Protein AF-A0A524P6Q5-F1 (afdb_monomer_lite)

Structure (mmCIF, N/CA/C/O backbone):
data_AF-A0A524P6Q5-F1
#
_entry.id   AF-A0A524P6Q5-F1
#
loop_
_atom_site.group_PDB
_atom_site.id
_atom_site.type_symbol
_atom_site.label_atom_id
_atom_site.label_alt_id
_atom_site.label_comp_id
_atom_site.label_asym_id
_atom_site.label_entity_id
_atom_site.label_seq_id
_atom_site.pdbx_PDB_ins_code
_atom_site.Cartn_x
_atom_site.Cartn_y
_atom_site.Cartn_z
_atom_site.occupancy
_atom_site.B_iso_or_equiv
_atom_site.auth_seq_id
_atom_site.auth_comp_id
_atom_site.auth_asym_id
_atom_site.auth_atom_id
_atom_site.pdbx_PDB_model_num
ATOM 1 N N . GLY A 1 1 ? -13.377 -3.606 14.730 1.00 90.00 1 GLY A N 1
ATOM 2 C CA . GLY A 1 1 ? -11.916 -3.642 14.877 1.00 90.00 1 GLY A CA 1
ATOM 3 C C . GLY A 1 1 ? -11.285 -2.505 14.109 1.00 90.00 1 GLY A C 1
ATOM 4 O O . GLY A 1 1 ? -11.982 -1.540 13.808 1.00 90.00 1 GLY A O 1
ATOM 5 N N . LEU A 1 2 ? -9.991 -2.630 13.817 1.00 97.88 2 LEU A N 1
ATOM 6 C CA . LEU A 1 2 ? -9.227 -1.653 13.036 1.00 97.88 2 LEU A CA 1
ATOM 7 C C . LEU A 1 2 ? -9.748 -1.568 11.598 1.00 97.88 2 LEU A C 1
ATOM 9 O O . LEU A 1 2 ? -10.232 -2.556 11.045 1.00 97.88 2 LEU A O 1
ATOM 13 N N . ARG A 1 3 ? -9.644 -0.386 11.000 1.00 98.69 3 ARG A N 1
ATOM 14 C CA . ARG A 1 3 ? -9.951 -0.090 9.600 1.00 98.69 3 ARG A CA 1
ATOM 15 C C . ARG A 1 3 ? -8.672 -0.240 8.787 1.00 98.69 3 ARG A C 1
ATOM 17 O O . ARG A 1 3 ? -7.758 0.560 8.937 1.00 98.69 3 ARG A O 1
ATOM 24 N N . ILE A 1 4 ? -8.582 -1.253 7.940 1.00 98.69 4 ILE A N 1
ATOM 25 C CA . ILE A 1 4 ? -7.320 -1.646 7.311 1.00 98.69 4 ILE A CA 1
ATOM 26 C C . ILE A 1 4 ? -7.360 -1.358 5.813 1.00 98.69 4 ILE A C 1
ATOM 28 O O . ILE A 1 4 ? -8.275 -1.786 5.113 1.00 98.69 4 ILE A O 1
ATOM 32 N N . ALA A 1 5 ? -6.345 -0.654 5.311 1.00 98.69 5 ALA A N 1
ATOM 33 C CA . ALA A 1 5 ? -6.063 -0.593 3.884 1.00 98.69 5 ALA A CA 1
ATOM 34 C C . ALA A 1 5 ? -5.310 -1.856 3.466 1.00 98.69 5 ALA A C 1
ATOM 36 O O . ALA A 1 5 ? -4.105 -1.979 3.693 1.00 98.69 5 ALA A O 1
ATOM 37 N N . VAL A 1 6 ? -6.006 -2.784 2.816 1.00 98.56 6 VAL A N 1
ATOM 38 C CA . VAL A 1 6 ? -5.359 -3.949 2.210 1.00 98.56 6 VAL A CA 1
ATOM 39 C C . VAL A 1 6 ? -4.666 -3.527 0.916 1.00 98.56 6 VAL A C 1
ATOM 41 O O . VAL A 1 6 ? -5.272 -2.939 0.011 1.00 98.56 6 VAL A O 1
ATOM 44 N N . HIS A 1 7 ? -3.370 -3.812 0.825 1.00 98.56 7 HIS A N 1
ATOM 45 C CA . HIS A 1 7 ? -2.595 -3.672 -0.398 1.00 98.56 7 HIS A CA 1
ATOM 46 C C . HIS A 1 7 ? -2.180 -5.052 -0.913 1.00 98.56 7 HIS A C 1
ATOM 48 O O . HIS A 1 7 ? -1.166 -5.605 -0.487 1.00 98.56 7 HIS A O 1
ATOM 54 N N . TYR A 1 8 ? -2.947 -5.565 -1.879 1.00 97.31 8 TYR A N 1
ATOM 55 C CA . TYR A 1 8 ? -2.707 -6.852 -2.541 1.00 97.31 8 TYR A CA 1
ATOM 56 C C . TYR A 1 8 ? -1.313 -6.973 -3.160 1.00 97.31 8 TYR A C 1
ATOM 58 O O . TYR A 1 8 ? -0.692 -8.029 -3.108 1.00 97.31 8 TYR A O 1
ATOM 66 N N . GLY A 1 9 ? -0.806 -5.885 -3.742 1.00 96.38 9 GLY A N 1
ATOM 67 C CA . GLY A 1 9 ? 0.410 -5.921 -4.543 1.00 96.38 9 GLY A CA 1
ATOM 68 C C . GLY A 1 9 ? 0.196 -6.615 -5.893 1.00 96.38 9 GLY A C 1
ATOM 69 O O . GLY A 1 9 ? -0.538 -7.591 -6.037 1.00 96.38 9 GLY A O 1
ATOM 70 N N . CYS A 1 10 ? 0.866 -6.107 -6.924 1.00 96.12 10 CYS A N 1
ATOM 71 C CA . CYS A 1 10 ? 0.588 -6.514 -8.303 1.00 96.12 10 CYS A CA 1
ATOM 72 C C . CYS A 1 10 ? 0.904 -7.996 -8.561 1.00 96.12 10 CYS A C 1
ATOM 74 O O . CYS A 1 10 ? 0.138 -8.695 -9.215 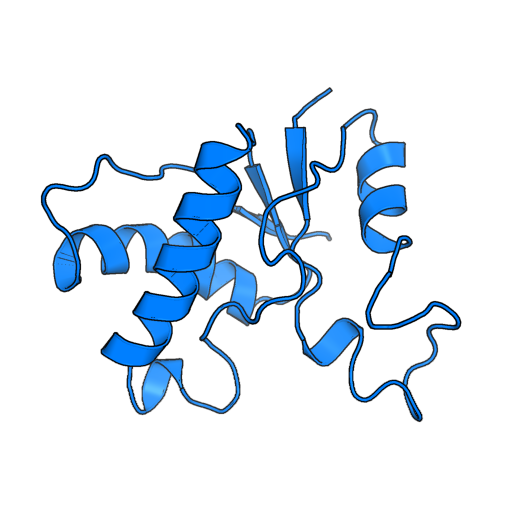1.00 96.12 10 CYS A O 1
ATOM 76 N N . HIS A 1 11 ? 2.036 -8.482 -8.042 1.00 95.06 11 HIS A N 1
ATOM 77 C CA . HIS A 1 11 ? 2.542 -9.830 -8.330 1.00 95.06 11 HIS A CA 1
ATOM 78 C C . HIS A 1 11 ? 1.865 -10.930 -7.506 1.00 95.06 11 HIS A C 1
ATOM 80 O O . HIS A 1 11 ? 2.168 -12.109 -7.701 1.00 95.06 11 HIS A O 1
ATOM 86 N N . LEU A 1 12 ? 0.975 -10.568 -6.580 1.00 93.81 12 LEU A N 1
ATOM 87 C CA . LEU A 1 12 ? 0.123 -11.540 -5.913 1.00 93.81 12 LEU A CA 1
ATOM 88 C C . LEU A 1 12 ? -0.952 -12.029 -6.890 1.00 93.81 12 LEU A C 1
ATOM 90 O O . LEU A 1 12 ? -1.074 -13.224 -7.118 1.00 93.81 12 LEU A O 1
ATOM 94 N N . LEU A 1 13 ? -1.646 -11.095 -7.539 1.00 92.88 13 LEU A N 1
ATOM 95 C CA . LEU A 1 13 ? -2.795 -11.377 -8.403 1.00 92.88 13 LEU A CA 1
ATOM 96 C C . LEU A 1 13 ? -2.412 -11.651 -9.862 1.00 92.88 13 LEU A C 1
ATOM 98 O O . LEU A 1 13 ? -3.118 -12.366 -10.565 1.00 92.88 13 LEU A O 1
ATOM 102 N N . LYS A 1 14 ? -1.313 -11.052 -10.341 1.00 92.50 14 LYS A N 1
ATOM 103 C CA . LYS A 1 14 ? -0.972 -11.001 -11.771 1.00 92.50 14 LYS A CA 1
ATOM 104 C C . LYS A 1 14 ? 0.405 -11.637 -12.047 1.00 92.50 14 LYS A C 1
ATOM 106 O O . LYS A 1 14 ? 1.295 -11.550 -11.191 1.00 92.50 14 LYS A O 1
ATOM 111 N N . PRO A 1 15 ? 0.616 -12.259 -13.224 1.00 94.50 15 PRO A N 1
ATOM 112 C CA . PRO A 1 15 ? -0.373 -12.505 -14.284 1.00 94.50 15 PRO A CA 1
ATOM 113 C C . PRO A 1 15 ? -1.315 -13.667 -13.913 1.00 94.50 15 PRO A C 1
ATOM 115 O O . PRO A 1 15 ? -0.863 -14.689 -13.406 1.00 94.50 15 PRO A O 1
ATOM 118 N N . SER A 1 16 ? -2.626 -13.470 -14.072 1.00 91.69 16 SER A N 1
ATOM 119 C CA . SER A 1 16 ? -3.668 -14.322 -13.470 1.00 91.69 16 SER A CA 1
ATOM 120 C C . SER A 1 16 ? -3.807 -15.705 -14.110 1.00 91.69 16 SER A C 1
ATOM 122 O O . SER A 1 16 ? -4.286 -16.628 -13.467 1.00 91.69 16 SER A O 1
ATOM 124 N N . ASP A 1 17 ? -3.339 -15.874 -15.343 1.00 91.75 17 ASP A N 1
ATOM 125 C CA . ASP A 1 17 ? -3.368 -17.123 -16.111 1.00 91.75 17 ASP A CA 1
ATOM 126 C C . ASP A 1 17 ? -2.460 -18.227 -15.546 1.00 91.75 17 ASP A C 1
ATOM 128 O O . ASP A 1 17 ? -2.695 -19.409 -15.791 1.00 91.75 17 ASP A O 1
ATOM 132 N N . ILE A 1 18 ? -1.436 -17.856 -14.774 1.00 93.38 18 ILE A N 1
ATOM 133 C CA . ILE A 1 18 ? -0.487 -18.797 -14.153 1.00 93.38 18 ILE A CA 1
ATOM 134 C C . ILE A 1 18 ? -0.529 -18.779 -12.622 1.00 93.38 18 ILE A C 1
ATOM 136 O O . ILE A 1 18 ? 0.259 -19.470 -11.970 1.00 93.38 18 ILE A O 1
ATOM 140 N N . LYS A 1 19 ? -1.386 -17.947 -12.025 1.00 89.81 19 LYS A N 1
ATOM 141 C CA . LYS A 1 19 ? -1.509 -17.842 -10.569 1.00 89.81 19 LYS A CA 1
ATOM 142 C C . LYS A 1 19 ? -2.496 -18.889 -10.050 1.00 89.81 19 LYS A C 1
ATOM 144 O O . LYS A 1 19 ? -3.455 -19.219 -10.734 1.00 89.81 19 LYS A O 1
ATOM 149 N N . PRO A 1 20 ? -2.286 -19.409 -8.828 1.00 87.38 20 PRO A N 1
ATOM 150 C CA . PRO A 1 20 ? -3.145 -20.448 -8.259 1.00 87.38 20 PRO A CA 1
ATOM 151 C C . PRO A 1 20 ? -4.481 -19.908 -7.721 1.00 87.38 20 PRO A C 1
ATOM 153 O O . PRO A 1 20 ? -5.260 -20.672 -7.157 1.00 87.38 20 PRO A O 1
ATOM 156 N N . PHE A 1 21 ? -4.725 -18.599 -7.831 1.00 86.19 21 PHE A N 1
ATOM 157 C CA . PHE A 1 21 ? -5.927 -17.948 -7.324 1.00 86.19 21 PHE A CA 1
ATOM 158 C C . PHE A 1 21 ? -7.062 -18.085 -8.338 1.00 86.19 21 PHE A C 1
ATOM 160 O O . PHE A 1 21 ? -6.864 -17.861 -9.529 1.00 86.19 21 PHE A O 1
ATOM 167 N N . THR A 1 22 ? -8.248 -18.458 -7.859 1.00 80.69 22 THR A N 1
ATOM 168 C CA . THR A 1 22 ? -9.443 -18.670 -8.692 1.00 80.69 22 THR A CA 1
ATOM 169 C C . THR A 1 22 ? -10.346 -17.441 -8.784 1.00 80.69 22 THR A C 1
ATOM 171 O O . THR A 1 22 ? -11.353 -17.480 -9.485 1.00 80.69 22 THR A O 1
ATOM 174 N N . GLU A 1 23 ? -10.030 -16.382 -8.040 1.00 86.25 23 GLU A N 1
ATOM 175 C CA . GLU A 1 23 ? -10.795 -15.134 -8.015 1.00 86.25 23 GLU A CA 1
ATOM 176 C C . GLU A 1 23 ? -10.460 -14.230 -9.205 1.00 86.25 23 GLU A C 1
ATOM 178 O O . GLU A 1 23 ? -9.390 -14.343 -9.812 1.00 86.25 23 GLU A O 1
ATOM 183 N N . ASP A 1 24 ? -11.379 -13.312 -9.516 1.00 91.00 24 ASP A N 1
ATOM 184 C CA . ASP A 1 24 ? -11.146 -12.260 -10.500 1.00 91.00 24 ASP A CA 1
ATOM 185 C C . ASP A 1 24 ? -9.985 -11.361 -10.023 1.00 91.00 24 ASP A C 1
ATOM 187 O O . ASP A 1 24 ? -10.064 -10.776 -8.940 1.00 91.00 24 ASP A O 1
ATOM 191 N N . PRO A 1 25 ? -8.886 -11.227 -10.789 1.00 91.44 25 PRO A N 1
ATOM 192 C CA . PRO A 1 25 ? -7.758 -10.384 -10.398 1.00 91.44 25 PRO A CA 1
ATOM 193 C C . PRO A 1 25 ? -8.087 -8.884 -10.346 1.00 91.44 25 PRO A C 1
ATOM 195 O O . PRO A 1 25 ? -7.261 -8.123 -9.832 1.00 91.44 25 PRO A O 1
ATOM 198 N N . ASP A 1 26 ? -9.222 -8.455 -10.904 1.00 92.44 26 ASP A N 1
ATOM 199 C CA . ASP A 1 26 ? -9.713 -7.078 -10.845 1.00 92.44 26 ASP A CA 1
ATOM 200 C C . ASP A 1 26 ? -10.795 -6.870 -9.763 1.00 92.44 26 ASP A C 1
ATOM 202 O O . ASP A 1 26 ? -11.129 -5.722 -9.466 1.00 92.44 26 ASP A O 1
ATOM 206 N N . ASP A 1 27 ? -11.255 -7.945 -9.108 1.00 94.69 27 ASP A N 1
ATOM 207 C CA . ASP A 1 27 ? -12.138 -7.912 -7.930 1.00 94.69 27 ASP A CA 1
ATOM 208 C C . ASP A 1 27 ? -11.818 -9.045 -6.915 1.00 94.69 27 ASP A C 1
ATOM 210 O O . ASP A 1 27 ? -12.630 -9.947 -6.677 1.00 94.69 27 ASP A O 1
ATOM 214 N N . PRO A 1 28 ? -10.599 -9.066 -6.339 1.00 95.50 28 PRO A N 1
ATOM 215 C CA . PRO A 1 28 ? -10.186 -10.089 -5.385 1.00 95.50 28 PRO A CA 1
ATOM 216 C C . PRO A 1 28 ? -10.695 -9.782 -3.970 1.00 95.50 28 PRO A C 1
ATOM 218 O O . PRO A 1 28 ? -10.773 -8.625 -3.553 1.00 95.50 28 PRO A O 1
ATOM 221 N N . HIS A 1 29 ? -10.947 -10.839 -3.207 1.00 95.69 29 HIS A N 1
ATOM 222 C CA . HIS A 1 29 ? -11.509 -10.808 -1.862 1.00 95.69 29 HIS A CA 1
ATOM 223 C C . HIS A 1 29 ? -10.652 -11.572 -0.842 1.00 95.69 29 HIS A C 1
ATOM 225 O O . HIS A 1 29 ? -10.623 -11.186 0.325 1.00 95.69 29 HIS A O 1
ATOM 231 N N . PHE A 1 30 ? -9.884 -12.593 -1.244 1.00 94.81 30 PHE A N 1
ATOM 232 C CA . PHE A 1 30 ? -9.193 -13.484 -0.295 1.00 94.81 30 PHE A CA 1
ATOM 233 C C . PHE A 1 30 ? -8.288 -12.775 0.733 1.00 94.81 30 PHE A C 1
ATOM 235 O O . PHE A 1 30 ? -8.146 -13.234 1.868 1.00 94.81 30 PHE A O 1
ATOM 242 N N . PHE A 1 31 ? -7.632 -11.668 0.364 1.00 96.12 31 PHE A N 1
ATOM 243 C CA . PHE A 1 31 ? -6.746 -10.960 1.294 1.00 96.12 31 PHE A CA 1
ATOM 244 C C . PHE A 1 31 ? -7.532 -10.028 2.219 1.00 96.12 31 PHE A C 1
ATOM 246 O O . PHE A 1 31 ? -7.151 -9.828 3.373 1.00 96.12 31 PHE A O 1
ATOM 253 N N . ASP A 1 32 ? -8.650 -9.495 1.729 1.00 97.81 32 ASP A N 1
ATOM 254 C CA . ASP A 1 32 ? -9.607 -8.771 2.554 1.00 97.81 32 ASP A CA 1
ATOM 255 C C . ASP A 1 32 ? -10.209 -9.702 3.605 1.00 97.81 32 ASP A C 1
ATOM 257 O O . ASP A 1 32 ? -10.134 -9.400 4.795 1.00 97.81 32 ASP A O 1
ATOM 261 N N . GLU A 1 33 ? -10.679 -10.877 3.188 1.00 97.25 33 GLU A N 1
ATOM 262 C CA . GLU A 1 33 ? -11.234 -11.905 4.071 1.00 97.25 33 GLU A CA 1
ATOM 263 C C . GLU A 1 33 ? -10.231 -12.344 5.144 1.00 97.25 33 GLU A C 1
ATOM 265 O O . GLU A 1 33 ? -10.576 -12.429 6.325 1.00 97.25 33 GLU A O 1
ATOM 270 N N . LEU A 1 34 ? -8.961 -12.554 4.771 1.00 95.75 34 LEU A N 1
ATOM 271 C CA . LEU A 1 34 ? -7.900 -12.902 5.721 1.00 95.75 34 LEU A CA 1
ATOM 272 C C . LEU A 1 34 ? -7.760 -11.856 6.835 1.00 95.75 34 LEU A C 1
ATOM 274 O O . LEU A 1 34 ? -7.592 -12.196 8.008 1.00 95.75 34 LEU A O 1
ATOM 278 N N . VAL A 1 35 ? -7.833 -10.576 6.473 1.00 97.50 35 VAL A N 1
ATOM 279 C CA . VAL A 1 35 ? -7.775 -9.472 7.429 1.00 97.50 35 VAL A CA 1
ATOM 280 C C . VAL A 1 35 ? -9.060 -9.391 8.256 1.00 97.50 35 VAL A C 1
ATOM 282 O O . VAL A 1 35 ? -8.998 -9.161 9.466 1.00 97.50 35 VAL A O 1
ATOM 285 N N . GLU A 1 36 ? -10.220 -9.610 7.647 1.00 98.12 36 GLU A N 1
ATOM 286 C CA . GLU A 1 36 ? -11.524 -9.536 8.310 1.00 98.12 36 GLU A CA 1
ATOM 287 C C . GLU A 1 36 ? -11.743 -10.641 9.351 1.00 98.12 36 GLU A C 1
ATOM 289 O O . GLU A 1 36 ? -12.344 -10.381 10.397 1.00 98.12 36 GLU A O 1
ATOM 294 N N . ILE A 1 37 ? -11.155 -11.829 9.161 1.00 97.81 37 ILE A N 1
ATOM 295 C CA . ILE A 1 37 ? -11.171 -12.925 10.151 1.00 97.81 37 ILE A CA 1
ATOM 296 C C . ILE A 1 37 ? -10.577 -12.491 11.506 1.00 97.81 37 ILE A C 1
ATOM 298 O O . ILE A 1 37 ? -10.953 -13.021 12.552 1.00 97.81 37 ILE A O 1
ATOM 302 N N . THR A 1 38 ? -9.701 -11.481 11.532 1.00 96.88 38 THR A N 1
ATOM 303 C CA . THR A 1 38 ? -9.129 -10.936 12.780 1.00 96.88 38 THR A CA 1
ATOM 304 C C . THR A 1 38 ? -10.103 -10.059 13.585 1.00 96.88 38 THR A C 1
ATOM 306 O O . THR A 1 38 ? -9.762 -9.591 14.671 1.00 96.88 38 THR A O 1
ATOM 309 N N . GLY A 1 39 ? -11.306 -9.785 13.062 1.00 97.94 39 GLY A N 1
ATOM 310 C CA . GLY A 1 39 ? -12.251 -8.802 13.611 1.00 97.94 39 GLY A CA 1
ATOM 311 C C . GLY A 1 39 ? -11.967 -7.354 13.180 1.00 97.94 39 GLY A C 1
ATOM 312 O O . GLY A 1 39 ? -12.598 -6.404 13.675 1.00 97.94 39 GLY A O 1
ATOM 313 N N . SER A 1 40 ? -11.007 -7.171 12.273 1.00 98.19 40 SER A N 1
ATOM 314 C CA . SER A 1 40 ? -10.746 -5.916 11.563 1.00 98.19 40 SER A CA 1
ATOM 315 C C . SER A 1 40 ? -11.714 -5.742 10.388 1.00 98.19 40 SER A C 1
ATOM 317 O O . SER A 1 40 ? -12.473 -6.645 10.059 1.00 98.19 40 SER A O 1
ATOM 319 N N . LYS A 1 41 ? -11.723 -4.559 9.775 1.00 98.50 41 LYS A N 1
ATOM 320 C CA . LYS A 1 41 ? -12.508 -4.257 8.576 1.00 98.50 41 LYS A CA 1
ATOM 321 C C . LYS A 1 41 ? -11.558 -3.919 7.438 1.00 98.50 41 LYS A C 1
ATOM 323 O O . LYS A 1 41 ? -10.808 -2.949 7.582 1.00 98.50 41 LYS A O 1
ATOM 328 N N . SER A 1 42 ? -11.632 -4.633 6.315 1.00 98.50 42 SER A N 1
ATOM 329 C CA . SER A 1 42 ? -10.975 -4.150 5.105 1.00 98.50 42 SER A CA 1
ATOM 330 C C . SER A 1 42 ? -11.754 -2.964 4.542 1.00 98.50 42 SER A C 1
ATOM 332 O O . SER A 1 42 ? -12.975 -3.001 4.372 1.00 98.50 42 SER A O 1
ATOM 334 N N . VAL A 1 43 ? -11.064 -1.849 4.338 1.00 98.50 43 VAL A N 1
ATOM 335 C CA . VAL A 1 43 ? -11.673 -0.630 3.813 1.00 98.50 43 VAL A CA 1
ATOM 336 C C . VAL A 1 43 ? -11.513 -0.617 2.303 1.00 98.50 43 VAL A C 1
ATOM 338 O O . VAL A 1 43 ? -10.399 -0.733 1.796 1.00 98.50 43 VAL A O 1
ATOM 341 N N . ASP A 1 44 ? -12.621 -0.438 1.588 1.00 97.94 44 ASP A N 1
ATOM 342 C CA . ASP A 1 44 ? -12.563 -0.091 0.174 1.00 97.94 44 ASP A CA 1
ATOM 343 C C . ASP A 1 44 ? -12.105 1.364 0.004 1.00 97.94 44 ASP A C 1
ATOM 345 O O . ASP A 1 44 ? -12.531 2.264 0.736 1.00 97.94 44 ASP A O 1
ATOM 349 N N . TYR A 1 45 ? -11.189 1.586 -0.932 1.00 98.50 45 TYR A N 1
ATOM 350 C CA . TYR A 1 45 ? -10.597 2.890 -1.190 1.00 98.50 45 TYR A CA 1
ATOM 351 C C . TYR A 1 45 ? -10.258 3.040 -2.670 1.00 98.50 45 TYR A C 1
ATOM 353 O O . TYR A 1 45 ? -9.978 2.075 -3.381 1.00 98.50 45 TYR A O 1
ATOM 361 N N . GLN A 1 46 ? -10.246 4.286 -3.138 1.00 98.50 46 GLN A N 1
ATOM 362 C CA . GLN A 1 46 ? -10.011 4.592 -4.543 1.00 98.50 46 GLN A CA 1
ATOM 363 C C . GLN A 1 46 ? -8.692 3.980 -5.047 1.00 98.50 46 GLN A C 1
ATOM 365 O O . GLN A 1 46 ? -7.638 4.107 -4.414 1.00 98.50 46 GLN A O 1
ATOM 370 N N . ASN A 1 47 ? -8.747 3.338 -6.218 1.00 97.94 47 ASN A N 1
ATOM 371 C CA . ASN A 1 47 ? -7.602 2.691 -6.861 1.00 97.94 47 ASN A CA 1
ATOM 372 C C . ASN A 1 47 ? -6.941 1.612 -5.970 1.00 97.94 47 ASN A C 1
ATOM 374 O O . ASN A 1 47 ? -5.711 1.482 -5.910 1.00 97.94 47 ASN A O 1
ATOM 378 N N . LYS A 1 48 ? -7.748 0.800 -5.271 1.00 98.31 48 LYS A N 1
ATOM 379 C CA . LYS A 1 48 ? -7.290 -0.280 -4.375 1.00 98.31 48 LYS A CA 1
ATOM 380 C C . LYS A 1 48 ? -6.272 -1.235 -5.003 1.00 98.31 48 LYS A C 1
ATOM 382 O O . LYS A 1 48 ? -5.263 -1.545 -4.370 1.00 98.31 48 LYS A O 1
ATOM 387 N N . LEU A 1 49 ? -6.452 -1.600 -6.270 1.00 97.50 49 LEU A N 1
ATOM 388 C CA . LEU A 1 49 ? -5.561 -2.520 -6.991 1.00 97.50 49 LEU A CA 1
ATOM 389 C C . LEU A 1 49 ? -4.379 -1.838 -7.705 1.00 97.50 49 LEU A C 1
ATOM 391 O O . LEU A 1 49 ? -3.570 -2.506 -8.346 1.00 97.50 49 LEU A O 1
ATOM 395 N N . MET A 1 50 ? -4.234 -0.515 -7.579 1.00 97.81 50 MET A N 1
ATOM 396 C CA . MET A 1 50 ? -3.085 0.213 -8.125 1.00 97.81 50 MET A CA 1
ATOM 397 C C . MET A 1 50 ? -1.764 -0.220 -7.467 1.00 97.81 50 MET A C 1
ATOM 399 O O . MET A 1 50 ? -1.706 -0.480 -6.258 1.00 97.81 50 MET A O 1
ATOM 403 N N . CYS A 1 51 ? -0.701 -0.232 -8.277 1.00 98.12 51 CYS A N 1
ATOM 404 C CA . CYS A 1 51 ? 0.686 -0.473 -7.878 1.00 98.12 51 CYS A CA 1
ATOM 405 C C . CYS A 1 51 ? 1.165 0.492 -6.777 1.00 98.12 51 CYS A C 1
ATOM 407 O O . CYS A 1 51 ? 0.774 1.654 -6.751 1.00 98.12 51 CYS A O 1
ATOM 409 N N . CYS A 1 52 ? 2.068 0.034 -5.904 1.00 98.50 52 CYS A N 1
ATOM 410 C CA . CYS A 1 52 ? 2.744 0.894 -4.923 1.00 98.50 52 CYS A CA 1
ATOM 411 C C . CYS A 1 52 ? 3.840 1.789 -5.535 1.00 98.50 52 CYS A C 1
ATOM 413 O O . CYS A 1 52 ? 4.345 2.675 -4.862 1.00 98.50 52 CYS A O 1
ATOM 415 N N . GLY A 1 53 ? 4.244 1.536 -6.786 1.00 98.19 53 GLY A N 1
ATOM 416 C CA . GLY A 1 53 ? 5.295 2.282 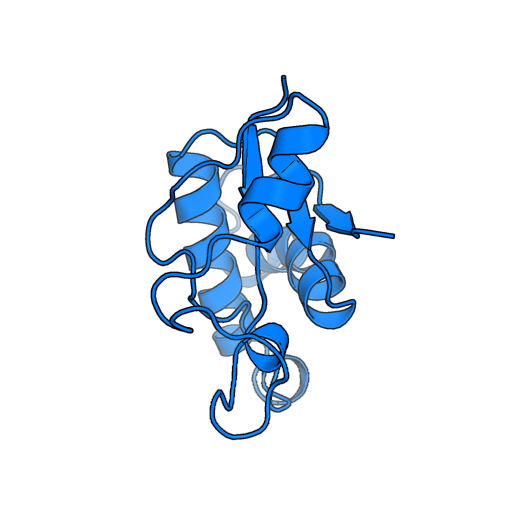-7.487 1.00 98.19 53 GLY A CA 1
ATOM 417 C C . GLY A 1 53 ? 6.714 1.735 -7.322 1.00 98.19 53 GLY A C 1
ATOM 418 O O . GLY A 1 53 ? 7.633 2.275 -7.929 1.00 98.19 53 GLY A O 1
ATOM 419 N N . ALA A 1 54 ? 6.936 0.679 -6.531 1.00 98.31 54 ALA A N 1
ATOM 420 C CA . ALA A 1 54 ? 8.293 0.177 -6.288 1.00 98.31 54 ALA A CA 1
ATOM 421 C C . ALA A 1 54 ? 8.797 -0.853 -7.310 1.00 98.31 54 ALA A C 1
ATOM 423 O O . ALA A 1 54 ? 10.002 -0.952 -7.548 1.00 98.31 54 ALA A O 1
ATOM 424 N N . GLY A 1 55 ? 7.884 -1.648 -7.875 1.00 97.19 55 GLY A N 1
ATOM 425 C CA . GLY A 1 55 ? 8.209 -2.771 -8.757 1.00 97.19 55 GLY A CA 1
ATOM 426 C C . GLY A 1 55 ? 8.814 -2.354 -10.103 1.00 97.19 55 GLY A C 1
ATOM 427 O O . GLY A 1 55 ? 8.866 -1.176 -10.446 1.00 97.19 55 GLY A O 1
ATOM 428 N N . GLY A 1 56 ? 9.287 -3.339 -10.875 1.00 96.69 56 GLY A N 1
ATOM 429 C CA . GLY A 1 56 ? 9.847 -3.098 -12.214 1.00 96.69 56 GLY A CA 1
ATOM 430 C C . GLY A 1 56 ? 11.087 -2.197 -12.218 1.00 96.69 56 GLY A C 1
ATOM 431 O O . GLY A 1 56 ? 11.329 -1.496 -13.193 1.00 96.69 56 GLY A O 1
ATOM 432 N N . SER A 1 57 ? 11.838 -2.180 -11.112 1.00 96.38 57 SER A N 1
ATOM 433 C CA . SER A 1 57 ? 12.990 -1.296 -10.880 1.00 96.38 57 SER A CA 1
ATOM 434 C C . SER A 1 57 ? 12.661 0.199 -10.819 1.00 96.38 57 SER A C 1
ATOM 436 O O . SER A 1 57 ? 13.588 1.004 -10.747 1.00 96.38 57 SER A O 1
ATOM 438 N N . LEU A 1 58 ? 11.382 0.595 -10.782 1.00 98.00 58 LEU A N 1
ATOM 439 C CA . LEU A 1 58 ? 10.997 2.007 -10.823 1.00 98.00 58 LEU A CA 1
ATOM 440 C C . LEU A 1 58 ? 11.524 2.781 -9.608 1.00 98.00 58 LEU A C 1
ATOM 442 O O . LEU A 1 58 ? 12.082 3.857 -9.783 1.00 98.00 58 LEU A O 1
ATOM 446 N N . ARG A 1 59 ? 11.467 2.205 -8.395 1.00 97.81 59 ARG A N 1
ATOM 447 C CA . ARG A 1 59 ? 12.032 2.843 -7.186 1.00 97.81 59 ARG A CA 1
ATOM 448 C C . ARG A 1 59 ? 13.508 3.214 -7.345 1.00 97.81 59 ARG A C 1
ATOM 450 O O . ARG A 1 59 ? 13.936 4.241 -6.831 1.00 97.81 59 ARG A O 1
ATOM 457 N N . THR A 1 60 ? 14.285 2.364 -8.015 1.00 97.19 60 THR A N 1
ATOM 458 C CA . THR A 1 60 ? 15.730 2.555 -8.197 1.00 97.19 60 THR A CA 1
ATOM 459 C C . THR A 1 60 ? 16.050 3.405 -9.425 1.00 97.19 60 THR A C 1
ATOM 461 O O . THR A 1 60 ? 16.980 4.202 -9.376 1.00 97.19 60 THR A O 1
ATOM 464 N N . GLY A 1 61 ? 15.309 3.230 -10.521 1.00 97.81 61 GLY A N 1
ATOM 465 C CA . GLY A 1 61 ? 15.574 3.887 -11.802 1.00 97.81 61 GLY A CA 1
ATOM 466 C C . GLY A 1 61 ? 14.974 5.288 -11.935 1.00 97.81 61 GLY A C 1
ATOM 467 O O . GLY A 1 61 ? 15.575 6.137 -12.582 1.00 97.81 61 GLY A O 1
ATOM 468 N N . ASP A 1 62 ? 13.816 5.537 -11.319 1.00 97.69 62 ASP A N 1
ATOM 469 C CA . ASP A 1 62 ? 13.119 6.828 -11.320 1.00 97.69 62 ASP A CA 1
ATOM 470 C C . ASP A 1 62 ? 12.304 6.980 -10.024 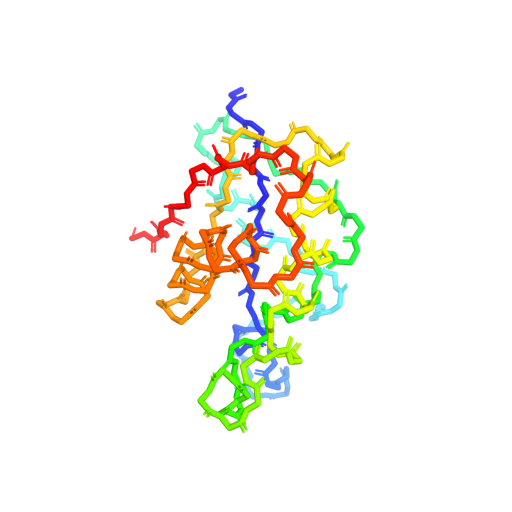1.00 97.69 62 ASP A C 1
ATOM 472 O O . ASP A 1 62 ? 11.087 6.762 -9.956 1.00 97.69 62 ASP A O 1
ATOM 476 N N . LYS A 1 63 ? 13.025 7.322 -8.952 1.00 96.81 63 LYS A N 1
ATOM 477 C CA . LYS A 1 63 ? 12.458 7.493 -7.612 1.00 96.81 63 LYS A CA 1
ATOM 478 C C . LYS A 1 63 ? 11.340 8.551 -7.567 1.00 96.81 63 LYS A C 1
ATOM 480 O O . LYS A 1 63 ? 10.309 8.241 -6.970 1.00 96.81 63 LYS A O 1
ATOM 485 N N . PRO A 1 64 ? 11.459 9.742 -8.191 1.00 96.56 64 PRO A N 1
ATOM 486 C CA . PRO A 1 64 ? 10.364 10.712 -8.214 1.00 96.56 64 PRO A CA 1
ATOM 487 C C . PRO A 1 64 ? 9.059 10.130 -8.764 1.00 96.56 64 PRO A C 1
ATOM 489 O O . PRO A 1 64 ? 8.027 10.238 -8.101 1.00 96.56 64 PRO A O 1
ATOM 492 N N . SER A 1 65 ? 9.099 9.445 -9.913 1.00 97.12 65 SER A N 1
ATOM 493 C CA . SER A 1 65 ? 7.908 8.789 -10.471 1.00 97.12 65 SER A CA 1
ATOM 494 C C . SER A 1 65 ? 7.385 7.685 -9.555 1.00 97.12 65 SER A C 1
ATOM 496 O O . SER A 1 65 ? 6.181 7.599 -9.326 1.00 97.12 65 SER A O 1
ATOM 498 N N . SER A 1 66 ? 8.274 6.875 -8.969 1.00 98.44 66 SE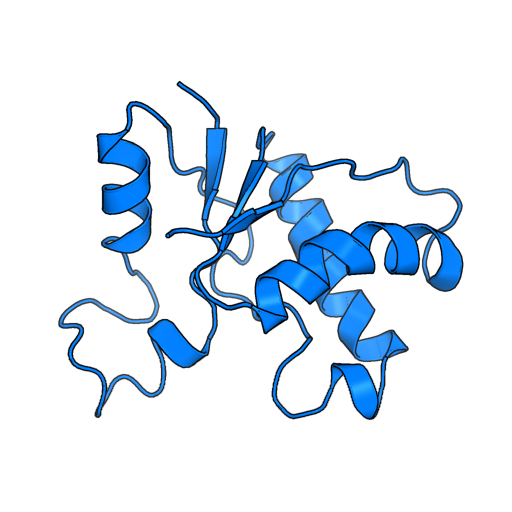R A N 1
ATOM 499 C CA . SER A 1 66 ? 7.915 5.848 -7.979 1.00 98.44 66 SER A CA 1
ATOM 500 C C . SER A 1 66 ? 7.124 6.425 -6.798 1.00 98.44 66 SER A C 1
ATOM 502 O O . SER A 1 66 ? 6.096 5.868 -6.408 1.00 98.44 66 SER A O 1
ATOM 504 N N . LEU A 1 67 ? 7.570 7.559 -6.249 1.00 97.81 67 LEU A N 1
ATOM 505 C CA . LEU A 1 67 ? 6.936 8.206 -5.101 1.00 97.81 67 LEU A CA 1
ATOM 506 C C . LEU A 1 67 ? 5.582 8.850 -5.442 1.00 97.81 67 LEU A C 1
ATOM 508 O O . LEU A 1 67 ? 4.742 8.954 -4.550 1.00 97.81 67 LEU A O 1
ATOM 512 N N . GLN A 1 68 ? 5.321 9.224 -6.701 1.00 97.62 68 GLN A N 1
ATOM 513 C CA . GLN A 1 68 ? 3.998 9.721 -7.115 1.00 97.62 68 GLN A CA 1
ATOM 514 C C . GLN A 1 68 ? 2.909 8.648 -6.960 1.00 97.62 68 GLN A C 1
ATOM 516 O O . GLN A 1 68 ? 1.838 8.940 -6.428 1.00 97.62 68 GLN A O 1
ATOM 521 N N . PHE A 1 69 ? 3.197 7.390 -7.325 1.00 98.31 69 PHE A N 1
ATOM 522 C CA . PHE A 1 69 ? 2.276 6.268 -7.083 1.00 98.31 69 PHE A CA 1
ATOM 523 C C . PHE A 1 69 ? 2.015 6.071 -5.586 1.00 98.31 69 PHE A C 1
ATOM 525 O O . PHE A 1 69 ? 0.866 5.928 -5.164 1.00 98.31 69 PHE A O 1
ATOM 532 N N . THR A 1 70 ? 3.074 6.096 -4.769 1.00 98.25 70 THR A N 1
ATOM 533 C CA . THR A 1 70 ? 2.949 5.988 -3.310 1.00 98.25 70 THR A CA 1
ATOM 534 C C . THR A 1 70 ? 2.079 7.107 -2.748 1.00 98.25 70 THR A C 1
ATOM 536 O O . THR A 1 70 ? 1.179 6.838 -1.955 1.00 98.25 70 THR A O 1
ATOM 539 N N . LEU A 1 71 ? 2.314 8.352 -3.173 1.00 97.62 71 LEU A N 1
ATOM 540 C CA . LEU A 1 71 ? 1.567 9.526 -2.728 1.00 97.62 71 LEU A CA 1
ATOM 541 C C . LEU A 1 71 ? 0.075 9.405 -3.057 1.00 97.62 71 LEU A C 1
ATOM 543 O O . LEU A 1 71 ? -0.758 9.662 -2.188 1.00 97.62 71 LEU A O 1
ATOM 547 N N . GLU A 1 72 ? -0.272 8.986 -4.276 1.00 97.88 72 GLU A N 1
ATOM 548 C CA . GLU A 1 72 ? -1.669 8.767 -4.662 1.00 97.88 72 GLU A CA 1
ATOM 549 C C . GLU A 1 72 ? -2.337 7.723 -3.758 1.00 97.88 72 GLU A C 1
ATOM 551 O O . GLU A 1 72 ? -3.390 7.981 -3.170 1.00 97.88 72 GLU A O 1
ATOM 556 N N . LYS A 1 73 ? -1.690 6.569 -3.563 1.00 98.38 73 LYS A N 1
ATOM 557 C CA . LYS A 1 73 ? -2.220 5.501 -2.704 1.00 98.38 73 LYS A CA 1
ATOM 558 C C . LYS A 1 73 ? -2.397 5.962 -1.261 1.00 98.38 73 LYS A C 1
ATOM 560 O O . LYS A 1 73 ? -3.457 5.732 -0.684 1.00 98.38 73 LYS A O 1
ATOM 565 N N . LEU A 1 74 ? -1.404 6.646 -0.694 1.00 98.12 74 LEU A N 1
ATOM 566 C CA . LEU A 1 74 ? -1.460 7.172 0.671 1.00 98.12 74 LEU A CA 1
ATOM 567 C C . LEU A 1 74 ? -2.593 8.196 0.847 1.00 98.12 74 LEU A C 1
ATOM 569 O O . LEU A 1 74 ? -3.290 8.168 1.862 1.00 98.12 74 LEU A O 1
ATOM 573 N N . ARG A 1 75 ? -2.836 9.065 -0.145 1.00 97.62 75 ARG A N 1
ATOM 574 C CA . ARG A 1 75 ? -3.971 10.005 -0.139 1.00 97.62 75 ARG A CA 1
ATOM 575 C C . ARG A 1 75 ? -5.317 9.293 -0.201 1.00 97.62 75 ARG A C 1
ATOM 577 O O . ARG A 1 75 ? -6.222 9.673 0.544 1.00 97.62 75 ARG A O 1
ATOM 584 N N . ASN A 1 76 ? -5.442 8.253 -1.023 1.00 98.62 76 ASN A N 1
ATOM 585 C CA . ASN A 1 76 ? -6.679 7.476 -1.131 1.00 98.62 76 ASN A CA 1
ATOM 586 C C . ASN A 1 76 ? -6.963 6.711 0.170 1.00 98.62 76 ASN A C 1
ATOM 588 O O . ASN A 1 76 ? -8.076 6.767 0.690 1.00 98.62 76 ASN A O 1
ATOM 592 N N . MET A 1 77 ? -5.940 6.075 0.748 1.00 98.56 77 MET A N 1
ATOM 593 C CA . MET A 1 77 ? -6.030 5.374 2.033 1.00 98.56 77 MET A CA 1
ATOM 594 C C . MET A 1 77 ? -6.381 6.333 3.181 1.00 98.56 77 MET A C 1
ATOM 596 O O . MET A 1 77 ? -7.303 6.064 3.951 1.00 98.56 77 MET A O 1
ATOM 600 N N . ARG A 1 78 ? -5.711 7.492 3.269 1.00 97.44 78 ARG A N 1
ATOM 601 C CA . ARG A 1 78 ? -6.028 8.528 4.265 1.00 97.44 78 ARG A CA 1
ATOM 602 C C . ARG A 1 78 ? -7.464 9.028 4.114 1.00 97.44 78 ARG A C 1
ATOM 604 O O . ARG A 1 78 ? -8.171 9.138 5.111 1.00 97.44 78 ARG A O 1
ATOM 611 N N . SER A 1 79 ? -7.898 9.319 2.888 1.00 98.06 79 SER A N 1
ATOM 612 C CA . SER A 1 79 ? -9.260 9.799 2.609 1.00 98.06 79 SER A CA 1
ATOM 613 C C . SER A 1 79 ? -10.330 8.777 3.003 1.00 98.06 79 SER A C 1
ATOM 615 O O . SER A 1 79 ? -11.414 9.162 3.432 1.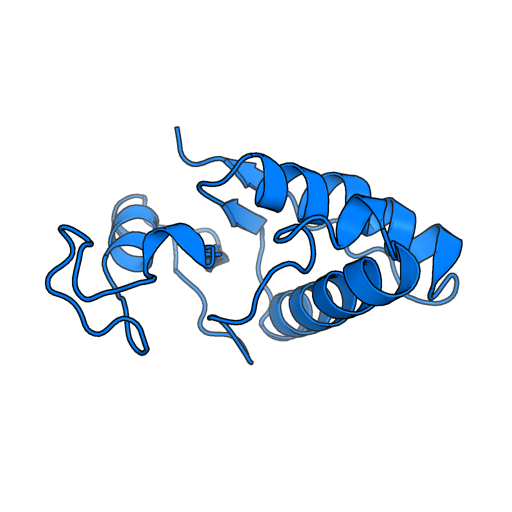00 98.06 79 SER A O 1
ATOM 617 N N . ALA A 1 80 ? -10.015 7.480 2.931 1.00 98.44 80 ALA A N 1
ATOM 618 C CA . ALA A 1 80 ? -10.892 6.400 3.384 1.00 98.44 80 ALA A CA 1
ATOM 619 C C . ALA A 1 80 ? -10.885 6.185 4.918 1.00 98.44 80 ALA A C 1
ATOM 621 O O . ALA A 1 80 ? -11.677 5.394 5.452 1.00 98.44 80 ALA A O 1
ATOM 622 N N . GLY A 1 81 ? -10.016 6.902 5.642 1.00 97.94 81 GLY A N 1
ATOM 623 C CA . GLY A 1 81 ? -9.909 6.863 7.099 1.00 97.94 81 GLY A CA 1
ATOM 624 C C . GLY A 1 81 ? -9.438 5.507 7.614 1.00 97.94 81 GLY A C 1
ATOM 625 O O . GLY A 1 81 ? -10.138 4.893 8.419 1.00 97.94 81 GLY A O 1
ATOM 626 N N . VAL A 1 82 ? -8.316 5.004 7.095 1.00 98.62 82 VAL A N 1
ATOM 627 C CA . VAL A 1 82 ? -7.708 3.749 7.563 1.00 98.62 82 VAL A CA 1
ATOM 628 C C . VAL A 1 82 ? -6.786 3.980 8.760 1.00 98.62 82 VAL A C 1
ATOM 630 O O . VAL A 1 82 ? -6.122 5.010 8.852 1.00 98.62 82 VAL A O 1
ATOM 633 N N . ASP A 1 83 ? -6.734 2.995 9.650 1.00 98.62 83 ASP A N 1
ATOM 634 C CA . ASP A 1 83 ? -5.884 2.974 10.840 1.00 98.62 83 ASP A CA 1
ATOM 635 C C . ASP A 1 83 ? -4.493 2.396 10.541 1.00 98.62 83 ASP A C 1
ATOM 637 O O . ASP A 1 83 ? -3.528 2.750 11.213 1.00 98.62 83 ASP A O 1
ATOM 641 N N . CYS A 1 84 ? -4.369 1.504 9.551 1.00 98.56 84 CYS A N 1
ATOM 642 C CA . CYS A 1 84 ? -3.089 0.964 9.084 1.00 98.56 84 CYS A CA 1
ATOM 643 C C . CYS A 1 84 ? -3.167 0.437 7.641 1.00 98.56 84 CYS A C 1
ATOM 645 O O . CYS A 1 84 ? -4.251 0.258 7.077 1.00 98.56 84 CYS A O 1
ATOM 647 N N . ILE A 1 85 ? -2.000 0.177 7.051 1.00 98.81 85 ILE A N 1
ATOM 648 C CA . ILE A 1 85 ? -1.829 -0.496 5.759 1.00 98.81 85 ILE A CA 1
ATOM 649 C C . ILE A 1 85 ? -1.323 -1.909 6.029 1.00 98.81 85 ILE A C 1
ATOM 651 O O . ILE A 1 85 ? -0.335 -2.079 6.742 1.00 98.81 85 ILE A O 1
ATOM 655 N N . VAL A 1 86 ? -1.952 -2.915 5.426 1.00 98.56 86 VAL A N 1
ATOM 656 C CA . VAL A 1 86 ? -1.458 -4.298 5.443 1.00 98.56 86 VAL A CA 1
ATOM 657 C C . VAL A 1 86 ? -0.930 -4.668 4.063 1.00 98.56 86 VAL A C 1
ATOM 659 O O . VAL A 1 86 ? -1.564 -4.408 3.039 1.00 98.56 86 VAL A O 1
ATOM 662 N N . THR A 1 87 ? 0.256 -5.270 4.040 1.00 98.44 87 THR A N 1
ATOM 663 C CA . THR A 1 87 ? 0.960 -5.685 2.822 1.00 98.44 87 THR A CA 1
ATOM 664 C C . THR A 1 87 ? 1.415 -7.140 2.929 1.00 98.44 87 THR A C 1
ATOM 666 O O . THR A 1 87 ? 1.621 -7.650 4.025 1.00 98.44 87 THR A O 1
ATOM 669 N N . CYS A 1 88 ? 1.622 -7.798 1.789 1.00 97.00 88 CYS A N 1
ATOM 670 C CA . CYS A 1 88 ? 2.201 -9.147 1.700 1.00 97.00 88 CYS A CA 1
ATOM 671 C C . CYS A 1 88 ? 3.485 -9.192 0.854 1.00 97.00 88 CYS A C 1
ATOM 673 O O . CYS A 1 88 ? 3.909 -10.243 0.380 1.00 97.00 88 CYS A O 1
ATOM 675 N N . CYS A 1 89 ? 4.072 -8.027 0.577 1.00 98.00 89 CYS A N 1
ATOM 676 C CA . CYS A 1 89 ? 5.243 -7.886 -0.277 1.00 98.00 89 CYS A CA 1
ATOM 677 C C . CYS A 1 89 ? 6.265 -6.971 0.413 1.00 98.00 89 CYS A C 1
ATOM 679 O O . CYS A 1 89 ? 5.940 -5.803 0.642 1.00 98.00 89 CYS A O 1
ATOM 681 N N . PRO A 1 90 ? 7.499 -7.437 0.690 1.00 97.19 90 PRO A N 1
ATOM 682 C CA . PRO A 1 90 ? 8.503 -6.628 1.386 1.00 97.19 90 PRO A CA 1
ATOM 683 C C . PRO A 1 90 ? 8.858 -5.331 0.647 1.00 97.19 90 PRO A C 1
ATOM 685 O O . PRO A 1 90 ? 9.116 -4.307 1.273 1.00 97.19 90 PRO A O 1
ATOM 688 N N . PHE A 1 91 ? 8.804 -5.335 -0.691 1.00 97.56 91 PHE A N 1
ATOM 689 C CA . PHE A 1 91 ? 8.977 -4.114 -1.486 1.00 97.56 91 PHE A CA 1
ATOM 690 C C . PHE A 1 91 ? 7.837 -3.117 -1.276 1.00 97.56 91 PHE A C 1
ATOM 692 O O . PHE A 1 91 ? 8.093 -1.922 -1.174 1.00 97.56 91 PHE A O 1
ATOM 699 N N . CYS A 1 92 ? 6.589 -3.588 -1.195 1.00 98.69 92 CYS A N 1
ATOM 700 C CA . CYS A 1 92 ? 5.449 -2.715 -0.916 1.00 98.69 92 CYS A CA 1
ATOM 701 C C . CYS A 1 92 ? 5.508 -2.184 0.518 1.00 98.69 92 CYS A C 1
ATOM 703 O O . CYS A 1 92 ? 5.251 -1.005 0.730 1.00 98.69 92 CYS A O 1
ATOM 705 N N . GLN A 1 93 ? 5.905 -3.024 1.478 1.00 98.44 93 GLN A N 1
ATOM 706 C CA . GLN A 1 93 ? 6.123 -2.607 2.860 1.00 98.44 93 GLN A CA 1
ATOM 707 C C . GLN A 1 93 ? 7.161 -1.487 2.937 1.00 98.44 93 GLN A C 1
ATOM 709 O O . GLN A 1 93 ? 6.851 -0.425 3.459 1.00 98.44 93 GLN A O 1
ATOM 714 N N . LEU A 1 94 ? 8.353 -1.681 2.358 1.00 98.38 94 LEU A N 1
ATOM 715 C CA . LEU A 1 94 ? 9.389 -0.645 2.311 1.00 98.38 94 LEU A CA 1
ATOM 716 C C . LEU A 1 94 ? 8.869 0.641 1.653 1.00 98.38 94 LEU A C 1
ATOM 718 O O . LEU A 1 94 ? 9.120 1.736 2.150 1.00 98.38 94 LEU A O 1
ATOM 722 N N . GLN A 1 95 ? 8.143 0.510 0.541 1.00 98.56 95 GLN A N 1
ATOM 723 C CA . GLN A 1 95 ? 7.629 1.645 -0.220 1.00 98.56 95 GLN A CA 1
ATOM 724 C C . GLN A 1 95 ? 6.583 2.454 0.550 1.00 98.56 95 GLN A C 1
ATOM 726 O O . GLN A 1 95 ? 6.570 3.672 0.425 1.00 98.56 95 GLN A O 1
ATOM 731 N N . PHE A 1 96 ? 5.716 1.819 1.338 1.00 98.69 96 PHE A N 1
ATOM 732 C CA . PHE A 1 96 ? 4.758 2.546 2.171 1.00 98.69 96 PHE A CA 1
ATOM 733 C C . PHE A 1 96 ? 5.368 3.022 3.486 1.00 98.69 96 PHE A C 1
ATOM 735 O O . PHE A 1 96 ? 4.987 4.078 3.970 1.00 98.69 96 PHE A O 1
ATOM 742 N N . ASP A 1 97 ? 6.305 2.283 4.073 1.00 98.25 97 ASP A N 1
ATOM 743 C CA . ASP A 1 97 ? 6.883 2.631 5.370 1.00 98.25 97 ASP A CA 1
ATOM 744 C C . ASP A 1 97 ? 7.905 3.767 5.223 1.00 98.25 97 ASP A C 1
ATOM 746 O O . ASP A 1 97 ? 7.647 4.908 5.610 1.00 98.25 97 ASP A O 1
ATOM 750 N N . LEU A 1 98 ? 9.017 3.508 4.529 1.00 97.56 98 LEU A N 1
ATOM 751 C CA . LEU A 1 98 ? 10.032 4.525 4.249 1.00 97.56 98 LEU A CA 1
ATOM 752 C C . LEU A 1 98 ? 9.508 5.595 3.283 1.00 97.56 98 LEU A C 1
ATOM 754 O O . LEU A 1 98 ? 9.794 6.781 3.455 1.00 97.56 98 LEU A O 1
ATOM 758 N N . GLY A 1 99 ? 8.715 5.203 2.283 1.00 97.31 99 GLY A N 1
ATOM 759 C CA . GLY A 1 99 ? 8.237 6.148 1.276 1.00 97.31 99 GLY A CA 1
ATOM 760 C C . GLY A 1 99 ? 7.302 7.223 1.828 1.00 97.31 99 GLY A C 1
ATOM 761 O O . GLY A 1 99 ? 7.232 8.290 1.232 1.00 97.31 99 GLY A O 1
ATOM 762 N N . GLN A 1 100 ? 6.654 7.031 2.985 1.00 97.44 100 GLN A N 1
ATOM 763 C CA . GLN A 1 100 ? 5.922 8.116 3.656 1.00 97.44 100 GLN A CA 1
ATOM 764 C C . GLN A 1 100 ? 6.840 9.289 4.034 1.00 97.44 100 GLN A C 1
ATOM 766 O O . GLN A 1 100 ? 6.457 10.446 3.860 1.00 97.44 100 GLN A O 1
ATOM 771 N N . LEU A 1 101 ? 8.052 8.998 4.520 1.00 95.88 101 LEU A N 1
ATOM 772 C CA . LEU A 1 101 ? 9.052 10.016 4.854 1.00 95.88 101 LEU A CA 1
ATOM 773 C C . LEU A 1 101 ? 9.628 10.659 3.589 1.00 95.88 101 LEU A C 1
ATOM 775 O O . LEU A 1 101 ? 9.807 11.872 3.534 1.00 95.88 101 LEU A O 1
ATOM 779 N N . GLU A 1 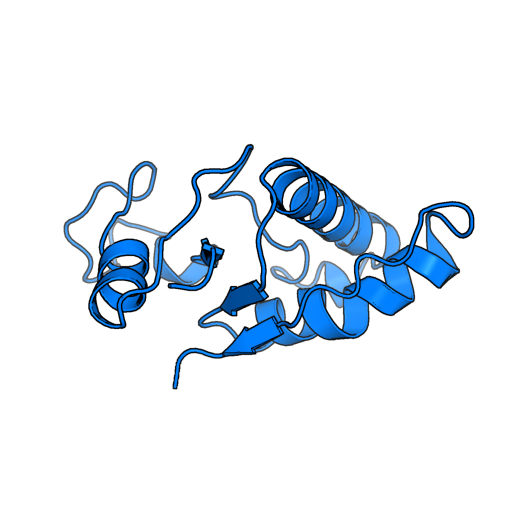102 ? 9.896 9.854 2.562 1.00 95.75 102 GLU A N 1
ATOM 780 C CA . GLU A 1 102 ? 10.446 10.338 1.290 1.00 95.75 102 GLU A CA 1
ATOM 781 C C . GLU A 1 102 ? 9.445 11.229 0.547 1.00 95.75 102 GLU A C 1
ATOM 783 O O . GLU A 1 102 ? 9.820 12.287 0.056 1.00 95.75 102 GLU A O 1
ATOM 788 N N . VAL A 1 103 ? 8.159 10.868 0.528 1.00 95.69 103 VAL A N 1
ATOM 789 C CA . VAL A 1 103 ? 7.089 11.704 -0.038 1.00 95.69 103 VAL A CA 1
ATOM 790 C C . VAL A 1 103 ? 7.027 13.063 0.662 1.00 95.69 103 VAL A C 1
ATOM 792 O O . VAL A 1 103 ? 6.953 14.089 -0.015 1.00 95.69 103 VAL A O 1
ATOM 795 N N . ALA A 1 104 ? 7.086 13.079 1.997 1.00 92.19 104 ALA A N 1
ATOM 796 C CA . ALA A 1 104 ? 7.066 14.320 2.767 1.00 92.19 104 ALA A CA 1
ATOM 797 C C . ALA A 1 104 ? 8.300 15.192 2.480 1.00 92.19 104 ALA A C 1
ATOM 799 O O . ALA A 1 104 ? 8.173 16.395 2.292 1.00 92.19 104 ALA A O 1
ATOM 800 N N . ASN A 1 105 ? 9.490 14.596 2.394 1.00 91.06 105 ASN A N 1
ATOM 801 C CA . ASN A 1 105 ? 10.732 15.352 2.223 1.00 91.06 105 ASN A CA 1
ATOM 802 C C . ASN A 1 105 ? 11.008 15.784 0.773 1.00 91.06 105 ASN A C 1
ATOM 804 O O . ASN A 1 105 ? 11.625 16.825 0.562 1.00 91.06 105 ASN A O 1
ATOM 808 N N . GLU A 1 106 ? 10.607 14.984 -0.218 1.00 90.44 106 GLU A N 1
ATOM 809 C CA . GLU A 1 106 ? 11.031 15.159 -1.617 1.00 90.44 106 GLU A CA 1
ATOM 810 C C . GLU A 1 106 ? 9.924 15.697 -2.530 1.00 90.44 106 GLU A C 1
ATOM 812 O O . GLU A 1 106 ? 10.231 16.389 -3.499 1.00 90.44 106 GLU A O 1
ATOM 817 N N . LEU A 1 107 ? 8.650 15.387 -2.258 1.00 86.06 107 LEU A N 1
ATOM 818 C CA . LEU A 1 107 ? 7.546 15.751 -3.153 1.00 86.06 107 LEU A CA 1
ATOM 819 C C . LEU A 1 107 ? 6.617 16.818 -2.588 1.00 86.06 107 LEU A C 1
ATOM 821 O O . LEU A 1 107 ? 6.139 17.655 -3.352 1.00 86.06 107 LEU A O 1
ATOM 825 N N . ASN A 1 108 ? 6.296 16.765 -1.294 1.00 76.94 108 ASN A N 1
ATOM 826 C CA . ASN A 1 108 ? 5.297 17.670 -0.736 1.00 76.94 108 ASN A CA 1
ATOM 827 C C . ASN A 1 108 ? 5.540 17.977 0.754 1.00 76.94 108 ASN A C 1
ATOM 829 O O . ASN A 1 108 ? 4.876 17.385 1.609 1.00 76.94 108 ASN A O 1
ATOM 833 N N . PRO A 1 109 ? 6.458 18.909 1.078 1.00 75.12 109 PRO A N 1
ATOM 834 C CA . PRO A 1 109 ? 6.800 19.246 2.463 1.00 75.12 109 PRO A CA 1
ATOM 835 C C . PRO A 1 109 ? 5.653 19.903 3.241 1.00 75.12 109 PRO A C 1
ATOM 837 O O . PRO A 1 109 ? 5.638 19.842 4.468 1.00 75.12 109 PRO A O 1
ATOM 840 N N . ASP A 1 110 ? 4.674 20.485 2.542 1.00 81.06 110 ASP A N 1
ATOM 841 C CA . ASP A 1 110 ? 3.504 21.124 3.154 1.00 81.06 110 ASP A CA 1
ATOM 842 C C . ASP A 1 110 ? 2.356 20.132 3.437 1.00 81.06 110 ASP A C 1
ATOM 844 O O . ASP A 1 110 ? 1.380 20.464 4.118 1.00 81.06 110 ASP A O 1
ATOM 848 N N . GLU A 1 111 ? 2.441 18.898 2.927 1.00 80.19 111 GLU A N 1
ATOM 849 C CA . GLU A 1 111 ? 1.477 17.844 3.237 1.00 80.19 111 GLU A CA 1
ATOM 850 C C . GLU A 1 111 ? 1.636 17.426 4.703 1.00 80.19 111 GLU A C 1
ATOM 852 O O . GLU A 1 111 ? 2.734 17.120 5.173 1.00 80.19 111 GLU A O 1
ATOM 857 N N . LYS A 1 112 ? 0.521 17.329 5.439 1.00 86.19 112 LYS A N 1
ATOM 858 C CA . LYS A 1 112 ? 0.557 16.710 6.770 1.00 86.19 112 LYS A CA 1
ATOM 859 C C . LYS A 1 112 ? 1.176 15.310 6.662 1.00 86.19 112 LYS A C 1
ATOM 861 O O . LYS A 1 112 ? 0.849 14.601 5.707 1.00 86.19 112 LYS A O 1
ATOM 866 N N . PRO A 1 113 ? 1.990 14.863 7.633 1.00 90.00 113 PRO A N 1
ATOM 867 C CA . PRO A 1 113 ? 2.510 13.501 7.637 1.00 90.00 113 PRO A CA 1
ATOM 868 C C . PRO A 1 113 ? 1.383 12.468 7.533 1.00 90.00 113 PRO A C 1
ATOM 870 O O . PRO A 1 113 ? 0.327 12.619 8.150 1.00 90.00 113 PRO A O 1
ATOM 873 N N . PHE A 1 114 ? 1.573 11.432 6.713 1.00 95.50 114 PHE A N 1
ATOM 874 C CA . PHE A 1 114 ? 0.628 10.311 6.625 1.00 95.50 114 PHE A CA 1
ATOM 875 C C . PHE A 1 114 ? 0.602 9.539 7.933 1.00 95.50 114 PHE A C 1
ATOM 877 O O . PHE A 1 114 ? -0.481 9.374 8.487 1.00 95.50 114 PHE A O 1
ATOM 884 N N . ALA A 1 115 ? 1.782 9.183 8.453 1.00 95.44 115 ALA A N 1
ATOM 885 C CA . ALA A 1 115 ? 1.946 8.489 9.728 1.00 95.44 115 ALA A CA 1
ATOM 886 C C . ALA A 1 115 ? 1.000 7.281 9.873 1.00 95.44 115 ALA A C 1
ATOM 888 O O . ALA A 1 115 ? 0.538 6.979 10.971 1.00 95.44 115 ALA A O 1
ATOM 889 N N . ILE A 1 116 ? 0.701 6.609 8.755 1.00 98.38 116 ILE A N 1
ATOM 890 C CA . ILE A 1 116 ? -0.136 5.416 8.716 1.00 98.38 116 ILE A CA 1
ATOM 891 C C . ILE A 1 116 ? 0.792 4.222 8.971 1.00 98.38 116 ILE A C 1
ATOM 893 O O . ILE A 1 116 ? 1.712 4.003 8.175 1.00 98.38 116 ILE A O 1
ATOM 897 N N . PRO A 1 117 ? 0.592 3.448 10.053 1.00 98.50 117 PRO A N 1
ATOM 898 C CA . PRO A 1 117 ? 1.370 2.245 10.318 1.00 98.50 117 PRO A CA 1
ATOM 899 C C . PRO A 1 117 ? 1.306 1.263 9.148 1.00 98.50 117 PRO A C 1
ATOM 901 O O . PRO A 1 117 ? 0.227 1.009 8.606 1.00 98.50 117 PRO A O 1
ATOM 904 N N . VAL A 1 118 ? 2.448 0.678 8.789 1.00 98.62 118 VAL A N 1
ATOM 905 C CA . VAL A 1 118 ? 2.548 -0.334 7.731 1.00 98.62 118 VAL A CA 1
ATOM 906 C C . VAL A 1 118 ? 2.894 -1.676 8.359 1.00 98.62 118 VAL A C 1
ATOM 908 O O . VAL A 1 118 ? 3.916 -1.819 9.027 1.00 98.62 118 VAL A O 1
ATOM 911 N N . VAL A 1 119 ? 2.032 -2.666 8.151 1.00 98.00 119 VAL A N 1
ATOM 912 C CA . VAL A 1 119 ? 2.140 -4.001 8.740 1.00 98.00 119 VAL A CA 1
ATOM 913 C C . VAL A 1 119 ? 2.295 -5.037 7.630 1.00 98.00 119 VAL A C 1
ATOM 915 O O . VAL A 1 119 ? 1.650 -4.966 6.580 1.00 98.00 119 VAL A O 1
ATOM 918 N N . TYR A 1 120 ? 3.174 -6.006 7.854 1.00 97.62 120 TYR A N 1
ATOM 919 C CA . TYR A 1 120 ? 3.347 -7.153 6.970 1.00 97.62 120 TYR A CA 1
ATOM 920 C C . TYR A 1 120 ? 2.497 -8.325 7.457 1.00 97.62 120 TYR A C 1
ATOM 922 O O . TYR A 1 120 ? 2.502 -8.620 8.651 1.00 97.62 120 TYR A O 1
ATOM 930 N N . ILE A 1 121 ? 1.788 -8.996 6.550 1.00 92.38 121 ILE A N 1
ATOM 931 C CA . ILE A 1 121 ? 1.075 -10.239 6.860 1.00 92.38 121 ILE A CA 1
ATOM 932 C C . ILE A 1 121 ? 2.099 -11.384 6.955 1.00 92.38 121 ILE A C 1
ATOM 934 O O . ILE A 1 121 ? 2.776 -11.706 5.977 1.00 92.38 121 ILE A O 1
ATOM 938 N N . SER A 1 122 ? 2.275 -11.936 8.157 1.00 81.25 122 SER A N 1
ATOM 939 C CA . SER A 1 122 ? 3.228 -13.015 8.466 1.00 81.25 122 SER A CA 1
ATOM 940 C C . SER A 1 122 ? 2.564 -14.379 8.524 1.00 81.25 122 SER A C 1
ATOM 942 O O . SER A 1 122 ? 1.504 -14.443 9.188 1.00 81.25 122 SER A O 1
#

Radius of gyration: 14.12 Å; chains: 1; bounding box: 28×42×31 Å

Sequence (122 aa):
GLRIAVHYGCHLLKPSDIKPFTEDPDDPHFFDELVEITGSKSVDYQNKLMCCGAGGSLRTGDKPSSLQFTLEKLRNMRSAGVDCIVTCCPFCQLQFDLGQLEVANELNPDEKPFAIPVVYIS

pLDDT: mean 95.46, std 4.81, range [75.12, 98.81]

Foldseek 3Di:
DFEELEQCAQVQCPPPVPHPDPDDSVDDCVSQVVQVVVVYHYFDWPPSHQHCLQPPVRCPPPVVSSLVSVVVSLVRCVVSPGQAYEYADVSSLCSNPVSLVVCCPPPNVPDDRSPHHYHYDD

Secondary structure (DSSP, 8-state):
--EEEEE--HHHH-STTSSS--S-TTS--HHHHHHHTTT-EEPP-TTTTS--S-TTTHHHH-HHHHHHHHHHHHHHHHHTT-SEEEES-HHHHHHHHHHHHHIIIII-TTSPP----EEE--